Protein AF-A0AA95FXH7-F1 (afdb_monomer_lite)

Structure (mmCIF, N/CA/C/O backbone):
data_AF-A0AA95FXH7-F1
#
_entry.id   AF-A0AA95FXH7-F1
#
loop_
_atom_site.group_PDB
_atom_site.id
_atom_site.type_symbol
_atom_site.label_atom_id
_atom_site.label_alt_id
_atom_site.label_comp_id
_atom_site.label_asym_id
_atom_site.label_entity_id
_atom_site.label_seq_id
_atom_site.pdbx_PDB_ins_code
_atom_site.Cartn_x
_atom_site.Cartn_y
_atom_site.Cartn_z
_atom_site.occupancy
_atom_site.B_iso_or_equiv
_atom_site.auth_seq_id
_atom_site.auth_comp_id
_atom_site.auth_asym_id
_atom_site.auth_atom_id
_atom_site.pdbx_PDB_model_num
ATOM 1 N N . MET 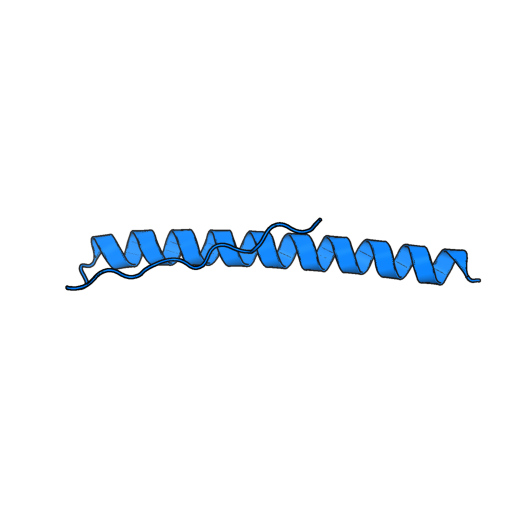A 1 1 ? 9.829 6.738 -12.701 1.00 52.16 1 MET A N 1
ATOM 2 C CA . MET A 1 1 ? 9.606 7.404 -11.405 1.00 52.16 1 MET A CA 1
ATOM 3 C C . MET A 1 1 ? 9.299 6.280 -10.436 1.00 52.16 1 MET A C 1
ATOM 5 O O . MET A 1 1 ? 8.534 5.414 -10.833 1.00 52.16 1 MET A O 1
ATOM 9 N N . THR A 1 2 ? 9.991 6.179 -9.303 1.00 67.31 2 THR A N 1
ATOM 10 C CA . THR A 1 2 ? 9.561 5.263 -8.233 1.00 67.31 2 THR A CA 1
ATOM 11 C C . THR A 1 2 ? 8.479 5.999 -7.462 1.00 67.31 2 THR A C 1
ATOM 13 O O . THR A 1 2 ? 8.693 7.163 -7.115 1.00 67.31 2 THR A O 1
ATOM 16 N N . ASP A 1 3 ? 7.320 5.381 -7.280 1.00 76.69 3 ASP A N 1
ATOM 17 C CA . ASP A 1 3 ? 6.258 5.980 -6.480 1.00 76.69 3 ASP A CA 1
ATOM 18 C C . ASP A 1 3 ? 6.699 6.049 -5.009 1.00 76.69 3 ASP A C 1
ATOM 20 O O . ASP A 1 3 ? 7.503 5.238 -4.543 1.00 76.69 3 ASP A O 1
ATOM 24 N N . GLU A 1 4 ? 6.213 7.051 -4.277 1.00 84.25 4 GLU A N 1
ATOM 25 C CA . GLU A 1 4 ? 6.468 7.155 -2.837 1.00 84.25 4 GLU A CA 1
ATOM 26 C C . GLU A 1 4 ? 5.887 5.923 -2.129 1.00 84.25 4 GLU A C 1
ATOM 28 O O . GLU A 1 4 ? 4.725 5.564 -2.337 1.00 84.25 4 GLU A O 1
ATOM 33 N N . THR A 1 5 ? 6.683 5.274 -1.273 1.00 85.12 5 THR A N 1
ATOM 34 C CA . THR A 1 5 ? 6.182 4.165 -0.452 1.00 85.12 5 THR A CA 1
ATOM 35 C C . THR A 1 5 ? 5.184 4.724 0.569 1.00 85.12 5 THR A C 1
ATOM 37 O O . THR A 1 5 ? 5.562 5.592 1.361 1.00 85.12 5 THR A O 1
ATOM 40 N N . PRO A 1 6 ? 3.923 4.258 0.589 1.00 86.88 6 PRO A N 1
ATOM 41 C CA . PRO A 1 6 ? 2.927 4.776 1.518 1.00 86.88 6 PRO A CA 1
ATOM 42 C C . PRO A 1 6 ? 3.329 4.487 2.969 1.00 86.88 6 PRO A C 1
ATOM 44 O O . PRO A 1 6 ? 3.826 3.407 3.286 1.00 86.88 6 PRO A O 1
ATOM 47 N N . VAL A 1 7 ? 3.086 5.452 3.861 1.00 90.69 7 VAL A N 1
ATOM 48 C CA . VAL A 1 7 ? 3.309 5.300 5.306 1.00 90.69 7 VAL A CA 1
ATOM 49 C C . VAL A 1 7 ? 1.990 4.894 5.975 1.00 90.69 7 VAL A C 1
ATOM 51 O O . VAL A 1 7 ? 1.052 5.695 5.977 1.00 90.69 7 VAL A O 1
ATOM 54 N N . PRO A 1 8 ? 1.889 3.687 6.563 1.00 93.19 8 PRO A N 1
ATOM 55 C CA . PRO A 1 8 ? 0.675 3.247 7.246 1.00 93.19 8 PRO A CA 1
ATOM 56 C C . PRO A 1 8 ? 0.388 4.078 8.501 1.00 93.19 8 PRO A C 1
ATOM 58 O O . PRO A 1 8 ? 1.266 4.270 9.348 1.00 93.19 8 PRO A O 1
ATOM 61 N N . ALA A 1 9 ? -0.857 4.527 8.665 1.00 92.44 9 ALA A N 1
ATOM 62 C CA . ALA A 1 9 ? -1.289 5.278 9.842 1.00 92.44 9 ALA A CA 1
ATOM 63 C C . ALA A 1 9 ? -1.837 4.342 10.933 1.00 92.44 9 ALA A C 1
ATOM 65 O O . ALA A 1 9 ? -2.736 3.541 10.677 1.00 92.44 9 ALA A O 1
ATOM 66 N N . LEU A 1 10 ? -1.338 4.474 12.167 1.00 92.88 10 LEU A N 1
ATOM 67 C CA . LEU A 1 10 ? -1.898 3.795 13.339 1.00 92.88 10 LEU A CA 1
ATOM 68 C C . LEU A 1 10 ? -2.807 4.759 14.111 1.00 92.88 10 LEU A C 1
ATOM 70 O O . LEU A 1 10 ? -2.335 5.703 14.742 1.00 92.88 10 LEU A O 1
ATOM 74 N N . ASN A 1 11 ? -4.117 4.520 14.056 1.00 89.06 11 ASN A N 1
ATOM 75 C CA . ASN A 1 11 ? -5.112 5.393 14.683 1.00 89.06 11 ASN A CA 1
ATOM 76 C C . ASN A 1 11 ? -5.244 5.143 16.194 1.00 89.06 11 ASN A C 1
ATOM 78 O O . ASN A 1 11 ? -5.122 4.007 16.662 1.00 89.06 11 ASN A O 1
ATOM 82 N N . THR A 1 12 ? -5.542 6.204 16.952 1.00 91.19 12 THR A N 1
ATOM 83 C CA . THR A 1 12 ? -5.779 6.151 18.403 1.00 91.19 12 THR A CA 1
ATOM 84 C C . THR A 1 12 ? -7.260 6.392 18.752 1.00 91.19 12 THR A C 1
ATOM 86 O O . THR A 1 12 ? -7.913 7.204 18.094 1.00 91.19 12 THR A O 1
ATOM 89 N N . PRO A 1 13 ? -7.811 5.712 19.783 1.00 93.00 13 PRO A N 1
ATOM 90 C CA . PRO A 1 13 ? -7.165 4.686 20.606 1.00 93.00 13 PRO A CA 1
ATOM 91 C C . PRO A 1 13 ? -6.897 3.397 19.817 1.00 93.00 13 PRO A C 1
ATOM 93 O O . PRO A 1 13 ? -7.670 3.005 18.945 1.00 93.00 13 PRO A O 1
ATOM 96 N N . VAL A 1 14 ? -5.780 2.739 20.129 1.00 94.31 14 VAL A N 1
ATOM 97 C CA . VAL A 1 14 ? -5.364 1.520 19.431 1.00 94.31 14 VAL A CA 1
ATOM 98 C C . VAL A 1 14 ? -6.304 0.369 19.790 1.00 94.31 14 VAL A C 1
ATOM 100 O O . VAL A 1 14 ? -6.606 0.139 20.960 1.00 94.31 14 VAL A O 1
ATOM 103 N N . THR A 1 15 ? -6.735 -0.381 18.777 1.00 95.38 15 THR A N 1
ATOM 104 C CA . THR A 1 15 ? -7.501 -1.623 18.937 1.00 95.38 15 THR A CA 1
ATOM 105 C C . THR A 1 15 ? -6.724 -2.793 18.340 1.00 95.38 15 THR A C 1
ATOM 107 O O . THR A 1 15 ? -5.912 -2.599 17.436 1.00 95.38 15 THR A O 1
ATOM 110 N N . TRP A 1 16 ? -6.996 -4.021 18.795 1.00 95.12 16 TRP A N 1
ATOM 111 C CA . TRP A 1 16 ? -6.401 -5.224 18.197 1.00 95.12 16 TRP A CA 1
ATOM 112 C C . TRP A 1 16 ? -6.679 -5.329 16.691 1.00 95.12 16 TRP A C 1
ATOM 114 O O . TRP A 1 16 ? -5.767 -5.619 15.922 1.00 95.12 16 TRP A O 1
ATOM 124 N N . GLY A 1 17 ? -7.909 -5.022 16.262 1.00 94.62 17 GLY A N 1
ATOM 125 C CA . GLY A 1 17 ? -8.258 -4.973 14.838 1.00 94.62 17 GLY A CA 1
ATOM 126 C C . GLY A 1 17 ? -7.486 -3.891 14.077 1.00 94.62 17 GLY A C 1
ATOM 127 O O . GLY A 1 17 ? -7.006 -4.139 12.977 1.00 94.62 17 GLY A O 1
ATOM 128 N N . GLY A 1 18 ? -7.294 -2.718 14.689 1.00 95.25 18 GLY A N 1
ATOM 129 C CA . GLY A 1 18 ? -6.485 -1.641 14.116 1.00 95.25 18 GLY A CA 1
ATOM 130 C C . GLY A 1 18 ? -5.009 -2.013 13.948 1.00 95.25 18 GLY A C 1
ATOM 131 O O . GLY A 1 18 ? -4.418 -1.673 12.929 1.00 95.25 18 GLY A O 1
ATOM 132 N N . ILE A 1 19 ? -4.429 -2.757 14.898 1.00 96.25 19 ILE A N 1
ATOM 133 C CA . ILE A 1 19 ? -3.049 -3.259 14.790 1.00 96.25 19 ILE A CA 1
ATOM 134 C C . ILE A 1 19 ? -2.917 -4.240 13.624 1.00 96.25 19 ILE A C 1
ATOM 136 O O . ILE A 1 19 ? -1.957 -4.140 12.868 1.00 96.25 19 ILE A O 1
ATOM 140 N N . ALA A 1 20 ? -3.866 -5.169 13.465 1.00 96.25 20 ALA A N 1
ATOM 141 C CA . ALA A 1 20 ? -3.817 -6.157 12.388 1.00 96.25 20 ALA A CA 1
ATOM 142 C C . ALA A 1 20 ? -3.818 -5.491 11.001 1.00 96.25 20 ALA A C 1
ATOM 144 O O . ALA A 1 20 ? -2.989 -5.829 10.163 1.00 96.25 20 ALA A O 1
ATOM 145 N N . ILE A 1 21 ? -4.690 -4.498 10.795 1.00 95.12 21 ILE A N 1
ATOM 146 C CA . ILE A 1 21 ? -4.761 -3.729 9.542 1.00 95.12 21 ILE A CA 1
ATOM 147 C C . ILE A 1 21 ? -3.474 -2.929 9.312 1.00 95.12 21 ILE A C 1
ATOM 149 O O . ILE A 1 21 ? -2.931 -2.926 8.213 1.00 95.12 21 ILE A O 1
ATOM 153 N N . TRP A 1 22 ? -2.970 -2.253 10.346 1.00 96.50 22 TRP A N 1
ATOM 154 C CA . TRP A 1 22 ? -1.733 -1.481 10.239 1.00 96.50 22 TRP A CA 1
ATOM 155 C C . TRP A 1 22 ? -0.521 -2.367 9.903 1.00 96.50 22 TRP A C 1
ATOM 157 O O . TRP A 1 22 ? 0.319 -1.977 9.094 1.00 96.50 22 TRP A O 1
ATOM 167 N N . ALA A 1 23 ? -0.432 -3.561 10.497 1.00 96.56 23 ALA A N 1
ATOM 168 C CA . ALA A 1 23 ? 0.660 -4.498 10.247 1.00 96.56 23 ALA A CA 1
ATOM 169 C C . ALA A 1 23 ? 0.645 -5.035 8.806 1.00 96.56 23 ALA A C 1
ATOM 171 O O . ALA A 1 23 ? 1.703 -5.156 8.194 1.00 96.56 23 ALA A O 1
ATOM 172 N N . ASP A 1 24 ? -0.543 -5.306 8.261 1.00 97.00 24 ASP A N 1
ATOM 173 C CA . ASP A 1 24 ? -0.736 -5.700 6.861 1.00 97.00 24 ASP A CA 1
ATOM 174 C C . ASP A 1 24 ? -0.232 -4.606 5.903 1.00 97.00 24 ASP A C 1
ATOM 176 O O . ASP A 1 24 ? 0.662 -4.836 5.091 1.00 97.00 24 ASP A O 1
ATOM 180 N N . GLN A 1 25 ? -0.676 -3.363 6.117 1.00 96.75 25 GLN A N 1
ATOM 181 C CA . GLN A 1 25 ? -0.224 -2.201 5.343 1.00 96.75 25 GLN A CA 1
ATOM 182 C C . GLN A 1 25 ? 1.291 -1.961 5.443 1.00 96.75 25 GLN A C 1
ATOM 184 O O . GLN A 1 25 ? 1.920 -1.512 4.483 1.00 96.75 25 GLN A O 1
ATOM 189 N N . LEU A 1 26 ? 1.897 -2.239 6.602 1.00 96.69 26 LEU A N 1
ATOM 190 C CA . LEU A 1 26 ? 3.345 -2.142 6.780 1.00 96.69 26 LEU A CA 1
ATOM 191 C C . LEU A 1 26 ? 4.089 -3.195 5.955 1.00 96.69 26 LEU A C 1
ATOM 193 O O . LEU A 1 26 ? 5.118 -2.873 5.359 1.00 96.69 26 LEU A O 1
ATOM 197 N N . HIS A 1 27 ? 3.591 -4.429 5.906 1.00 97.25 27 HIS A N 1
ATOM 198 C CA . HIS A 1 27 ? 4.187 -5.461 5.062 1.00 97.25 27 HIS A CA 1
ATOM 199 C C . HIS A 1 27 ? 4.087 -5.102 3.575 1.00 97.25 27 HIS A C 1
ATOM 201 O O . HIS A 1 27 ? 5.110 -5.154 2.892 1.00 97.25 27 HIS A O 1
ATOM 207 N N . ASP A 1 28 ? 2.937 -4.618 3.103 1.00 95.56 28 ASP A N 1
ATOM 208 C CA . ASP A 1 28 ? 2.766 -4.165 1.713 1.00 95.56 28 ASP A CA 1
ATOM 209 C C . ASP A 1 28 ? 3.752 -3.046 1.328 1.00 95.56 28 ASP A C 1
ATOM 211 O O . ASP A 1 28 ? 4.373 -3.060 0.254 1.00 95.56 28 ASP A O 1
ATOM 215 N N . ALA A 1 29 ? 3.943 -2.073 2.225 1.00 94.81 29 ALA A N 1
ATOM 216 C CA . ALA A 1 29 ? 4.913 -0.996 2.041 1.00 94.81 29 ALA A CA 1
ATOM 217 C C . ALA A 1 29 ? 6.356 -1.531 1.947 1.00 94.81 29 ALA A C 1
ATOM 219 O O . ALA A 1 29 ? 7.133 -1.110 1.082 1.00 94.81 29 ALA A O 1
ATOM 220 N N . LEU A 1 30 ? 6.724 -2.489 2.805 1.00 95.44 30 LEU A N 1
ATOM 221 C CA . LEU A 1 30 ? 8.048 -3.115 2.783 1.00 95.44 30 LEU A CA 1
ATOM 222 C C . LEU A 1 30 ? 8.277 -3.944 1.514 1.00 95.44 30 LEU A C 1
ATOM 224 O O . LEU A 1 30 ? 9.370 -3.886 0.941 1.00 95.44 30 LEU A O 1
ATOM 228 N N . AS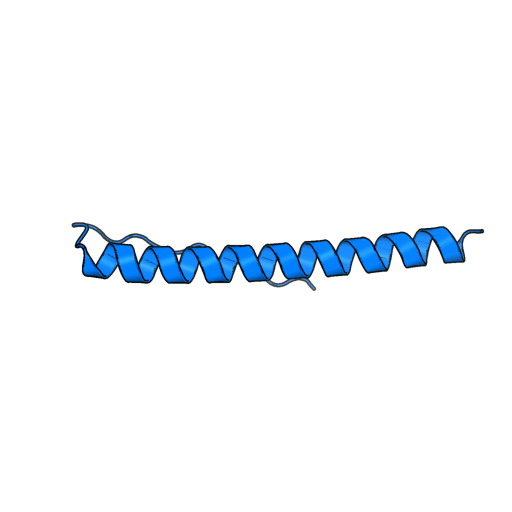P A 1 31 ? 7.267 -4.674 1.049 1.00 94.69 31 ASP A N 1
ATOM 229 C CA . ASP A 1 31 ? 7.349 -5.473 -0.173 1.00 94.69 31 ASP A CA 1
ATOM 230 C C . ASP A 1 31 ? 7.543 -4.600 -1.413 1.00 94.69 31 ASP A C 1
ATOM 232 O O . ASP A 1 31 ? 8.419 -4.889 -2.240 1.00 94.69 31 ASP A O 1
ATOM 236 N N . THR A 1 32 ? 6.819 -3.481 -1.489 1.00 91.75 32 THR A N 1
ATOM 237 C CA . THR A 1 32 ? 6.992 -2.466 -2.539 1.00 91.75 32 THR A CA 1
ATOM 238 C C . THR A 1 32 ? 8.415 -1.901 -2.524 1.00 91.75 32 THR A C 1
ATOM 240 O O . THR A 1 32 ? 9.123 -1.952 -3.532 1.00 91.75 32 THR A O 1
ATOM 243 N N . CYS A 1 33 ? 8.902 -1.468 -1.355 1.00 91.88 33 CYS A N 1
ATOM 244 C CA . CYS A 1 33 ? 10.262 -0.943 -1.203 1.00 91.88 33 CYS A CA 1
ATOM 245 C C . CYS A 1 33 ? 11.334 -1.965 -1.626 1.00 91.88 33 CYS A C 1
ATOM 247 O O . CYS A 1 33 ? 12.329 -1.636 -2.282 1.00 91.88 33 CYS A O 1
ATOM 249 N N . ASN A 1 34 ? 11.147 -3.234 -1.263 1.00 94.62 34 ASN A N 1
ATOM 250 C CA . ASN A 1 34 ? 12.071 -4.298 -1.634 1.00 94.62 34 ASN A CA 1
ATOM 251 C C . ASN A 1 34 ? 12.038 -4.597 -3.140 1.00 94.62 34 ASN A C 1
ATOM 253 O O . 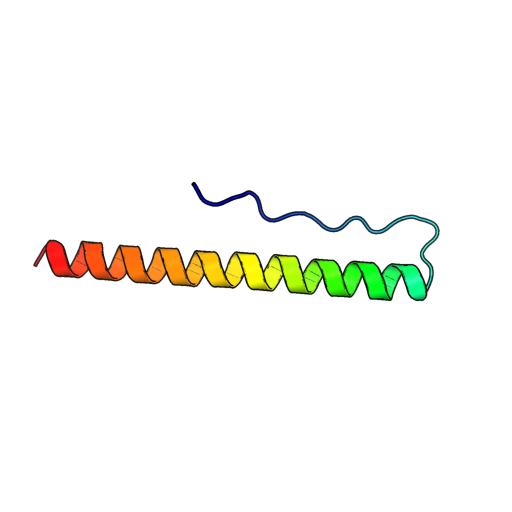ASN A 1 34 ? 13.084 -4.913 -3.714 1.00 94.62 34 ASN A O 1
ATOM 257 N N . ALA A 1 35 ? 10.881 -4.479 -3.797 1.00 93.31 35 ALA A N 1
ATOM 258 C CA . ALA A 1 35 ? 10.774 -4.588 -5.249 1.00 93.31 35 ALA A CA 1
ATOM 259 C C . ALA A 1 35 ? 11.547 -3.472 -5.966 1.00 93.31 35 ALA A C 1
ATOM 261 O O . ALA A 1 35 ? 12.342 -3.768 -6.864 1.00 93.31 35 ALA A O 1
ATOM 262 N N . ASP A 1 36 ? 11.419 -2.230 -5.505 1.00 92.19 36 ASP A N 1
ATOM 263 C CA . ASP A 1 36 ? 12.153 -1.091 -6.063 1.00 92.19 36 ASP A CA 1
ATOM 264 C C . ASP A 1 36 ? 13.667 -1.247 -5.909 1.00 92.19 36 ASP A C 1
ATOM 266 O O . ASP A 1 36 ? 14.416 -1.063 -6.872 1.00 92.19 36 ASP A O 1
ATOM 270 N N . LYS A 1 37 ? 14.143 -1.682 -4.732 1.00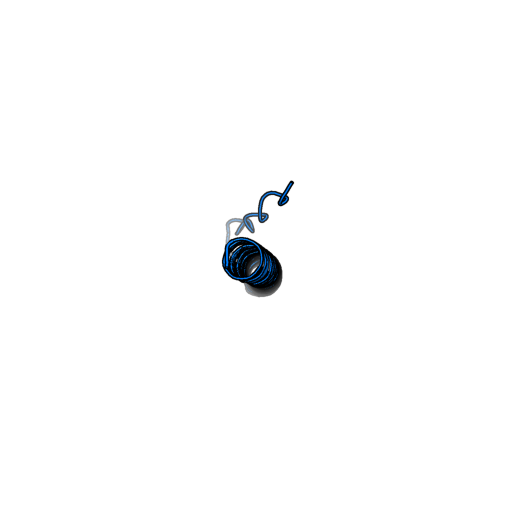 92.69 37 LYS A N 1
ATOM 271 C CA . LYS A 1 37 ? 15.572 -1.978 -4.511 1.00 92.69 37 LYS A CA 1
ATOM 272 C C . LYS A 1 37 ? 16.099 -3.020 -5.495 1.00 92.69 37 LYS A C 1
ATOM 274 O O . LYS A 1 37 ? 17.203 -2.862 -6.024 1.00 92.69 37 LYS A O 1
ATOM 279 N N . ARG A 1 38 ? 15.319 -4.072 -5.774 1.00 95.44 38 ARG A N 1
ATOM 280 C CA . ARG A 1 38 ? 15.680 -5.072 -6.793 1.00 95.44 38 ARG A CA 1
ATOM 281 C C . ARG A 1 38 ? 15.748 -4.442 -8.184 1.00 95.44 38 ARG A C 1
ATOM 283 O O . ARG A 1 38 ? 16.727 -4.671 -8.891 1.00 95.44 38 ARG A O 1
ATOM 290 N N . GLY A 1 39 ? 14.770 -3.614 -8.552 1.00 93.25 39 GLY A N 1
ATOM 291 C CA . GLY A 1 39 ? 14.765 -2.878 -9.820 1.00 93.25 39 GLY A CA 1
ATOM 292 C C . GLY A 1 39 ? 16.001 -1.988 -9.993 1.00 93.25 39 GLY A C 1
ATOM 293 O O . GLY A 1 39 ? 16.682 -2.058 -11.018 1.00 93.25 39 GLY A O 1
ATOM 294 N N . ILE A 1 40 ? 16.353 -1.215 -8.962 1.00 93.31 40 ILE A N 1
ATOM 295 C CA . ILE A 1 40 ? 17.549 -0.358 -8.942 1.00 93.31 40 ILE A CA 1
ATOM 296 C C . ILE A 1 40 ? 18.827 -1.192 -9.090 1.00 93.31 40 ILE A C 1
ATOM 298 O O . ILE A 1 40 ? 19.709 -0.830 -9.871 1.00 93.31 40 ILE A O 1
ATOM 302 N N . SER A 1 41 ? 18.926 -2.323 -8.384 1.00 95.38 41 SER A N 1
ATOM 303 C CA . SER A 1 41 ? 20.075 -3.230 -8.484 1.00 95.38 41 SER A CA 1
ATOM 304 C C . SER A 1 41 ? 20.274 -3.740 -9.917 1.00 95.38 41 SER A C 1
ATOM 306 O O . SER A 1 41 ? 21.368 -3.627 -10.472 1.00 95.38 41 SER A O 1
ATOM 308 N N . VAL A 1 42 ? 19.197 -4.192 -10.571 1.00 96.00 42 VAL A N 1
ATOM 309 C CA . VAL A 1 42 ? 19.232 -4.641 -11.974 1.00 96.00 42 VAL A CA 1
ATOM 310 C C . VAL A 1 42 ? 19.705 -3.525 -12.910 1.00 96.00 42 VAL A C 1
ATOM 312 O O . VAL A 1 42 ? 20.544 -3.764 -13.780 1.00 96.00 42 VAL A O 1
ATOM 315 N N . LEU A 1 43 ? 19.205 -2.298 -12.736 1.00 94.75 43 LEU A N 1
ATOM 316 C CA . LEU A 1 43 ? 19.634 -1.150 -13.541 1.00 94.75 43 LEU A CA 1
ATOM 317 C C . LEU A 1 43 ? 21.115 -0.809 -13.329 1.00 94.75 43 LEU A C 1
ATOM 319 O O . LEU A 1 43 ? 21.810 -0.476 -14.291 1.00 94.75 43 LEU A O 1
ATOM 323 N N . ASN A 1 44 ? 21.612 -0.913 -12.097 1.00 95.69 44 ASN A N 1
ATOM 324 C CA . ASN A 1 44 ? 23.018 -0.670 -11.789 1.00 95.69 44 ASN A CA 1
ATOM 325 C C . ASN A 1 44 ? 23.937 -1.705 -12.441 1.00 95.69 44 ASN A C 1
ATOM 327 O O . ASN A 1 44 ? 24.925 -1.313 -13.059 1.00 95.69 44 ASN A O 1
ATOM 331 N N . ILE A 1 45 ? 23.578 -2.990 -12.392 1.00 95.50 45 ILE A N 1
ATOM 332 C CA . ILE A 1 45 ? 24.331 -4.063 -13.061 1.00 95.50 45 ILE A CA 1
ATOM 333 C C . ILE A 1 45 ? 24.380 -3.825 -14.578 1.00 95.50 45 ILE A C 1
ATOM 335 O O . ILE A 1 45 ? 25.447 -3.888 -15.188 1.00 95.50 45 ILE A O 1
ATOM 339 N N . ARG A 1 46 ? 23.245 -3.477 -15.201 1.00 94.62 46 ARG A N 1
ATOM 340 C CA . ARG A 1 46 ? 23.194 -3.138 -16.637 1.00 94.62 46 ARG A CA 1
ATOM 341 C C . ARG A 1 46 ? 24.086 -1.948 -16.982 1.00 94.62 46 ARG A C 1
ATOM 343 O O . ARG A 1 46 ? 24.782 -1.969 -17.992 1.00 94.62 46 ARG A O 1
ATOM 350 N N . ARG A 1 47 ? 24.091 -0.908 -16.141 1.00 94.75 47 ARG A N 1
ATOM 351 C CA . ARG A 1 47 ? 24.953 0.265 -16.335 1.00 94.75 47 ARG A CA 1
ATOM 352 C C . ARG A 1 47 ? 26.438 -0.088 -16.224 1.00 94.75 47 ARG A C 1
ATOM 354 O O . ARG A 1 47 ? 27.223 0.492 -16.962 1.00 94.75 47 ARG A O 1
ATOM 361 N N . GLN A 1 48 ? 26.819 -0.977 -15.308 1.00 93.31 48 GLN A N 1
ATOM 362 C CA . GLN A 1 48 ? 28.209 -1.416 -15.141 1.00 93.31 48 GLN A CA 1
ATOM 363 C C . GLN A 1 48 ? 28.672 -2.235 -16.348 1.00 93.31 48 GLN A C 1
ATOM 365 O O . GLN A 1 48 ? 29.639 -1.859 -16.992 1.00 93.31 48 GLN A O 1
ATOM 370 N N . THR A 1 49 ? 27.907 -3.259 -16.722 1.00 90.19 49 THR A N 1
ATOM 371 C CA . THR A 1 49 ? 28.211 -4.127 -17.876 1.00 90.19 49 THR A CA 1
ATOM 372 C C . THR A 1 49 ? 28.226 -3.394 -19.218 1.00 90.19 49 THR A C 1
ATOM 374 O O . THR A 1 49 ? 28.980 -3.769 -20.099 1.00 90.19 49 THR A O 1
ATOM 377 N N . SER A 1 50 ? 27.431 -2.332 -19.394 1.00 86.12 50 SER A N 1
ATOM 378 C CA . SER A 1 50 ? 27.453 -1.525 -20.631 1.00 86.12 50 SER A CA 1
ATOM 379 C C . SER A 1 50 ? 28.631 -0.542 -20.710 1.00 86.12 50 SER A C 1
ATOM 381 O O . SER A 1 50 ? 28.770 0.158 -21.711 1.00 86.12 50 SER A O 1
ATOM 383 N N . ARG A 1 51 ? 29.404 -0.387 -19.627 1.00 78.62 51 ARG A N 1
ATOM 384 C CA . ARG A 1 51 ? 30.582 0.495 -19.556 1.00 78.62 51 ARG A CA 1
ATOM 385 C C . ARG A 1 51 ? 31.903 -0.260 -19.746 1.00 78.62 51 ARG A C 1
ATOM 387 O O . ARG A 1 51 ? 32.933 0.405 -19.825 1.00 78.62 51 ARG A O 1
ATOM 394 N N . GLU A 1 52 ? 31.859 -1.588 -19.778 1.00 62.84 52 GLU A N 1
ATOM 395 C CA . GLU A 1 52 ? 32.974 -2.498 -20.080 1.00 62.84 52 GLU A CA 1
ATOM 396 C C . GLU A 1 52 ? 32.982 -2.850 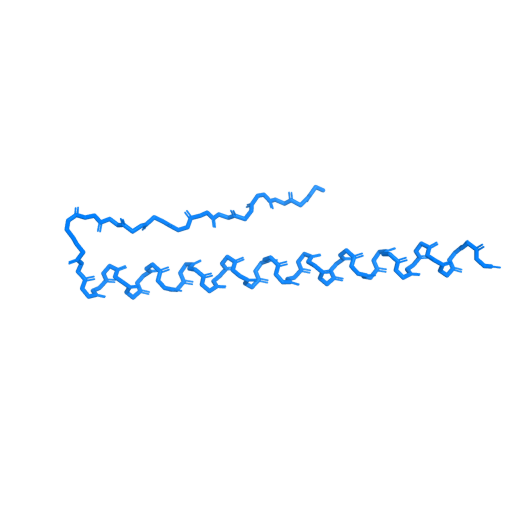-21.572 1.00 62.84 52 GLU A C 1
ATOM 398 O O . GLU A 1 52 ? 34.096 -2.956 -22.131 1.00 62.84 52 GLU A O 1
#

pLDDT: mean 91.05, std 8.74, range [52.16, 97.25]

Sequence (52 aa):
MTDETPVPALNTPVTWGGIAIWADQLHDALDTCNADKRGISVLNIRRQTSRE

Foldseek 3Di:
DQDDQDQQDQDPPHDPVSVVVSVVSVVVSVVSVVVVVVVVVVVVVVVVVVVD

Secondary structure (DSSP, 8-state):
-PPPPP-----SS--HHHHHHHHHHHHHHHHHHHHHHHHHHHHHHHHHHTT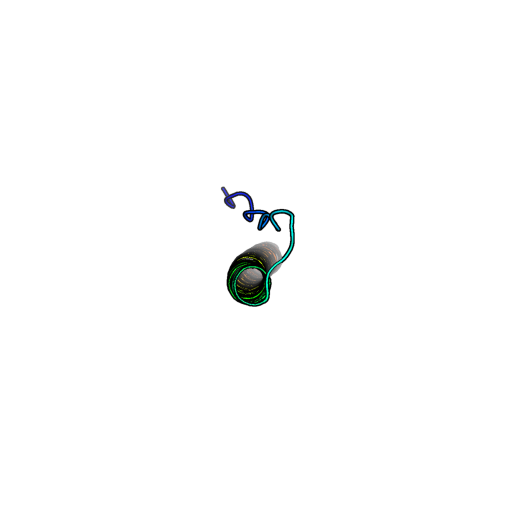-

Organism: Kluyvera intermedia (NCBI:txid61648)

Radius of gyration: 16.9 Å; chains: 1; bounding box: 41×14×41 Å

InterPro domains:
  IPR058979 LysC-like [PF23793] (2-41)